Protein 2ZND (pdb70)

GO terms:
  GO:0001938 positive regulation of endothelial cell proliferation (P, IDA)
  GO:0005509 calcium ion binding (F, IDA)
  GO:0034605 cellular response to heat (P, IDA)
  GO:0070971 endoplasmic reticulum exit site (C, IDA)
  GO:0005634 nucleus (C, IDA)
  GO:0036324 vascular endothelial growth factor receptor-2 signaling pathway (P, IDA)
  GO:0005737 cytoplasm (C, IDA)
  GO:0031410 cytoplasmic vesicle (C, IDA)
  GO:0045766 positive regulation of angiogenesis (P, IDA)
  GO:0010595 positive regulation of endothelial cell migration (P, IDA)
  GO:0042803 protein homodimerization activity (F, IDA)
  GO:0030127 COPII vesicle coat (C, IDA)
  GO:0030948 negative regulation of vascular endothelial growth factor receptor signaling pathway (P, IDA)
  GO:0032007 negative regulation of TOR signaling (P, IDA)
  GO:0051898 negative regulation of phosphatidylinositol 3-kinase/protein kinase B signal transduction (P, IDA)
  GO:0006886 intracellular protein transport (P, IDA)
  GO:0005737 cytoplasm (C, EXP)
  GO:0005768 endosome (C, EXP)
  GO:0005789 endoplasmic reticulum membrane (C, EXP)
  GO:0014029 neural crest formation (P, IMP)

Organism: Homo sapiens (NCBI:txid9606)

B-factor: mean 20.4, std 9.47, range [9.61, 86.83]

Secondary structure (DSSP, 8-state):
-HHHHHHHHHH-TT-SS-EEHHHHHHH---SSSS---HHHHHHHHHHH-SSSSSEE-HHHHHHHHHHHHHHHHHHHHH-TT-SSEE-HHHHHHHHHHTT----HHHHHHHHHHH-TT-SSSEEHHHHHHHHHHHHHHHHHHHHH-TTSSS-----HHHHHHHHHT--

CATH classification: 1.10.238.10

Solvent-accessible surface area: 10551 Å² total; per-residue (Å²): 169,96,130,35,118,62,25,4,95,153,14,6,118,98,206,73,32,48,0,33,37,77,12,4,46,101,55,29,85,3,47,27,251,58,102,2,8,76,82,0,2,104,18,0,0,60,78,46,17,196,100,150,58,67,0,0,40,44,80,18,6,39,22,0,88,126,41,11,34,63,29,70,68,34,16,154,82,44,12,150,111,134,66,13,18,0,46,64,79,21,0,52,75,1,0,66,62,91,53,44,233,59,62,72,120,53,3,56,72,9,8,178,159,33,19,117,54,68,179,54,64,1,0,13,0,0,2,0,20,1,5,24,39,12,93,108,74,42,68,10,71,146,146,58,13,120,97,144,84,53,197,50,178,47,58,165,133,93,104,60,68,29,63,153,39,56,159

Foldseek 3Di:
DVVLVVVQCCLCVVNPQWHALVSVQVVDDLLPPDTQDSVLSQVLQVVQVPDPPRTDGSVSVVVSVVVLVVLVVLCVVQVVVSPQWHALVSLVVSVVVVVDDDDSVVSQVLCVVQAPPPDRTHISRSSSVSVVLVVLLVVLVVVQCVPPPSDGDDDPVRVVVSVVSSD

InterPro domains:
  IPR002048 EF-hand domain [PF13499] (30-88)
  IPR002048 EF-hand domain [PF13499] (93-154)
  IPR002048 EF-hand domain [PS50222] (23-58)
  IPR002048 EF-hand domain [PS50222] (90-125)
  IPR002048 EF-hand domain [PS50222] (156-191)
  IPR002048 EF-hand domain [SM00054] (27-55)
  IPR002048 EF-hand domain [SM00054] (64-92)
  IPR002048 EF-hand domain [SM00054] (94-122)
  IPR002048 EF-hand domain [SM00054] (130-158)
  IPR002048 EF-hand domain [SM00054] (160-190)
  IPR011992 EF-hand domain pair [SSF47473] (25-187)
  IPR018247 EF-Hand 1, calcium-binding site [PS00018] (36-48)
  IPR018247 EF-Hand 1, calcium-binding site [PS00018] (103-115)
  IPR051426 Peflin/Sorcin Calcium-Binding [PTHR46212] (7-190)

Nearest PDB struct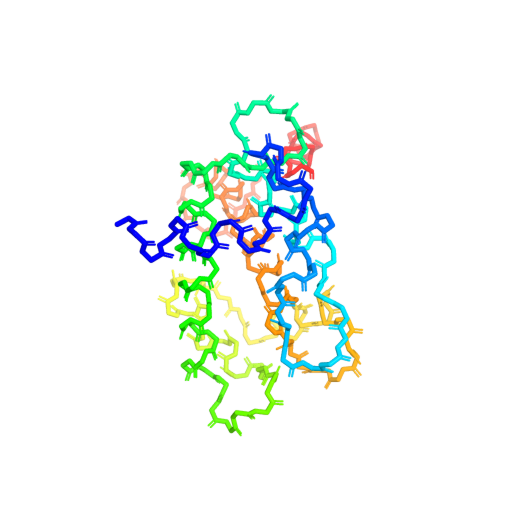ures (foldseek):
  5jjg-assembly1_A-2  TM=9.943E-01  e=4.609E-27  Mus musculus
  3aak-assembly1_A-2  TM=9.696E-01  e=4.109E-27  Homo sapiens
  2zn9-assembly1_B  TM=9.652E-01  e=3.239E-26  Homo sapiens
  5gqq-assembly1_C  TM=9.597E-01  e=1.144E-25  Homo sapiens
  1hqv-assembly1_A  TM=9.689E-01  e=6.768E-25  Mus musculus

Sequence (167 aa):
QSFLWNVFQRVDKDRSGVISDTELQQALSNGTWTPFNPVTVRSIISMFDRENKAGVNFSEFTGVWKYITDWQNVFRTYDRDNSGMIDKNELKQALSGFGYRLSDQFHDILIRKFDRQGRGQIAFDDFIQGCIVLQRLTDIFRRYDTDQDGWIQVSYEQYLSMVFSIV

Radius of gyration: 17.65 Å; Cα contacts (8 Å, |Δi|>4): 169; chains: 1; bounding box: 39×40×51 Å

Structure (mmCIF, N/CA/C/O backbone):
data_2ZND
#
_entry.id   2ZND
#
_cell.length_a   71.148
_cell.length_b   48.833
_cell.length_c   54.183
_cell.angle_alpha   90.00
_cell.angle_beta   90.00
_cell.angle_gamma   90.00
#
_symmetry.space_group_name_H-M   'P 21 21 2'
#
loop_
_entity.id
_entity.type
_entity.pdbx_description
1 polymer 'Programmed cell death protein 6'
2 non-polymer (4R)-2-METHYLPENTANE-2,4-DIOL
3 non-polymer 'PHOSPHATE ION'
4 non-polymer 'SODIUM ION'
5 water water
#
loop_
_atom_site.group_PDB
_atom_site.id
_atom_site.type_symbol
_atom_site.label_atom_id
_atom_site.label_alt_id
_atom_site.label_comp_id
_atom_site.label_asym_id
_atom_site.label_entity_id
_atom_site.label_seq_id
_atom_site.pdbx_PDB_ins_code
_atom_site.Cartn_x
_atom_site.Cartn_y
_atom_site.Cartn_z
_atom_site.occupancy
_atom_site.B_iso_or_equiv
_atom_site.auth_seq_id
_atom_site.auth_comp_id
_atom_site.auth_asym_id
_atom_site.auth_atom_id
_atom_site.pdbx_PDB_model_num
ATOM 1 N N . GLN A 1 6 ? -34.811 20.627 -7.404 1.00 35.05 25 GLN A N 1
ATOM 2 C CA . GLN A 1 6 ? -33.679 21.389 -6.902 1.00 34.21 25 GLN A CA 1
ATOM 3 C C . GLN A 1 6 ? -33.337 20.945 -5.514 1.00 32.92 25 GLN A C 1
ATOM 4 O O . GLN A 1 6 ? -32.258 21.185 -5.059 1.00 32.88 25 GLN A O 1
ATOM 10 N N . SER A 1 7 ? -34.276 20.334 -4.824 1.00 30.96 26 SER A N 1
ATOM 11 C CA . SER A 1 7 ? -34.083 19.900 -3.470 1.00 29.69 26 SER A CA 1
ATOM 12 C C . SER A 1 7 ? -32.945 18.935 -3.226 1.00 28.20 26 SER A C 1
ATOM 13 O O . SER A 1 7 ? -32.218 19.042 -2.272 1.00 27.57 26 SER A O 1
ATOM 16 N N . PHE A 1 8 ? -32.877 17.955 -4.085 1.00 26.86 27 PHE A N 1
ATOM 17 C CA . PHE A 1 8 ? -31.762 17.022 -4.086 1.00 26.10 27 PHE A CA 1
ATOM 18 C C . PHE A 1 8 ? -30.444 17.774 -4.302 1.00 24.28 27 PHE A C 1
ATOM 19 O O . PHE A 1 8 ? -29.491 17.591 -3.540 1.00 24.49 27 PHE A O 1
ATOM 27 N N . LEU A 1 9 ? -30.399 18.631 -5.321 1.00 23.19 28 LEU A N 1
ATOM 28 C CA . LEU A 1 9 ? -29.166 19.356 -5.649 1.00 22.05 28 LEU A CA 1
ATOM 29 C C . LEU A 1 9 ? -28.759 20.325 -4.531 1.00 21.17 28 LEU A C 1
ATOM 30 O O . LEU A 1 9 ? -27.579 20.490 -4.226 1.00 20.13 28 LEU A O 1
ATOM 35 N N . TRP A 1 10 ? -29.753 20.951 -3.913 1.00 20.61 29 TRP A N 1
ATOM 36 C CA . TRP A 1 10 ? -29.497 21.827 -2.766 1.00 20.61 29 TRP A CA 1
ATOM 37 C C . TRP A 1 10 ? -28.870 21.046 -1.594 1.00 20.19 29 TRP A C 1
ATOM 38 O O . TRP A 1 10 ? -27.910 21.498 -0.976 1.00 19.67 29 TRP A O 1
ATOM 49 N N . ASN A 1 11 ? -29.406 19.872 -1.307 1.00 19.98 30 ASN A N 1
ATOM 50 C CA . ASN A 1 11 ? -28.875 19.016 -0.246 1.00 21.10 30 ASN A CA 1
ATOM 51 C C . ASN A 1 11 ? -27.411 18.604 -0.508 1.00 20.35 30 ASN A C 1
ATOM 52 O O . ASN A 1 11 ? -26.547 18.639 0.395 1.00 20.44 30 ASN A O 1
ATOM 57 N N . VAL A 1 12 ? -27.144 18.207 -1.747 1.00 19.20 31 VAL A N 1
ATOM 58 C CA . VAL A 1 12 ? -25.775 17.911 -2.174 1.00 18.91 31 VAL A CA 1
ATOM 59 C C . VAL A 1 12 ? -24.868 19.137 -2.002 1.00 18.14 31 VAL A C 1
ATOM 60 O O . VAL A 1 12 ? -23.786 19.046 -1.423 1.00 18.14 31 VAL A O 1
ATOM 64 N N . PHE A 1 13 ? -25.307 20.281 -2.525 1.00 17.41 32 PHE A N 1
ATOM 65 C CA . PHE A 1 13 ? -24.551 21.520 -2.395 1.00 16.79 32 PHE A CA 1
ATOM 66 C C . PHE A 1 13 ? -24.193 21.818 -0.920 1.00 16.89 32 PHE A C 1
ATOM 67 O O . PHE A 1 13 ? -23.051 22.101 -0.612 1.00 16.13 32 PHE A O 1
ATOM 75 N N . GLN A 1 14 ? -25.170 21.736 -0.021 1.00 17.49 33 GLN A N 1
ATOM 76 C CA . GLN A 1 14 ? -24.886 22.016 1.389 1.00 18.08 33 GLN A CA 1
ATOM 77 C C . GLN A 1 14 ? -23.777 21.115 1.933 1.00 18.66 33 GLN A C 1
ATOM 78 O O . GLN A 1 14 ? -22.959 21.557 2.730 1.00 18.87 33 GLN A O 1
ATOM 84 N N . ARG A 1 15 ? -23.757 19.860 1.494 1.00 18.59 34 ARG A N 1
ATOM 85 C CA . ARG A 1 15 ? -22.761 18.900 1.989 1.00 19.72 34 ARG A CA 1
ATOM 86 C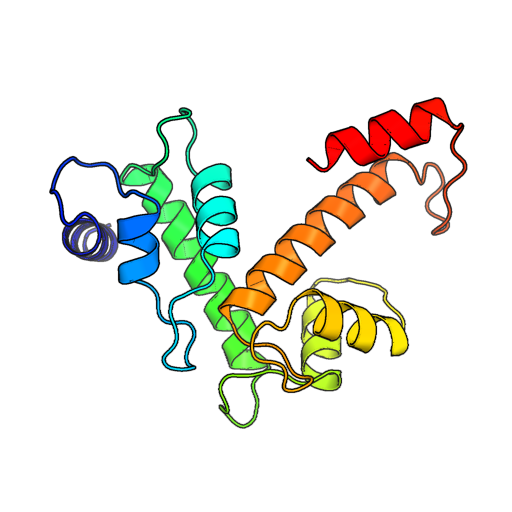 C . ARG A 1 15 ? -21.363 19.161 1.454 1.00 18.39 34 ARG A C 1
ATOM 87 O O . ARG A 1 15 ? -20.371 18.975 2.168 1.00 19.19 34 ARG A O 1
ATOM 95 N N . VAL A 1 16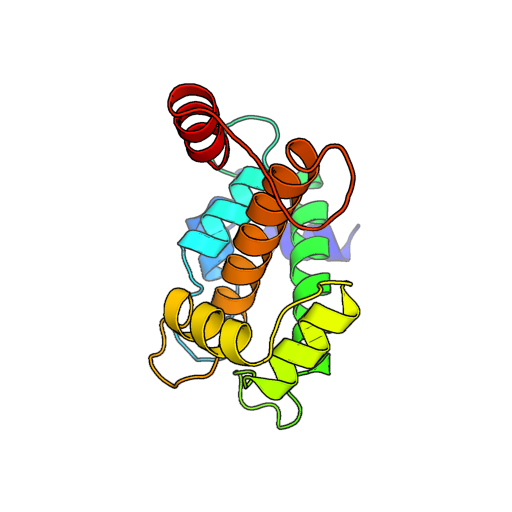 ? -21.287 19.621 0.203 1.00 16.69 35 VAL A N 1
ATOM 96 C CA . VAL A 1 16 ? -20.005 19.915 -0.427 1.00 16.11 35 VAL A CA 1
ATOM 97 C C . VAL A 1 16 ? -19.429 21.249 0.068 1.00 15.62 35 VAL A C 1
ATOM 98 O O . VAL A 1 16 ? -18.215 21.401 0.215 1.00 16.45 35 VAL A O 1
ATOM 102 N N . ASP A 1 17 ? -20.316 22.215 0.311 1.00 15.10 36 ASP A N 1
ATOM 103 C CA . ASP A 1 17 ? -19.919 23.557 0.745 1.00 14.41 36 ASP A CA 1
ATOM 104 C C . ASP A 1 17 ? -19.597 23.480 2.251 1.00 15.03 36 ASP A C 1
ATOM 105 O O . ASP A 1 17 ? -20.381 23.939 3.100 1.00 14.48 36 ASP A O 1
ATOM 110 N N . LYS A 1 18 ? -18.428 22.916 2.564 1.00 13.99 37 LYS A N 1
ATOM 111 C CA . LYS A 1 18 ? -18.105 22.582 3.966 1.00 15.42 37 LYS A CA 1
ATOM 112 C C . LYS A 1 18 ? -17.985 23.829 4.836 1.00 15.04 37 LYS A C 1
ATOM 113 O O . LYS A 1 18 ? -18.302 23.772 6.040 1.00 15.59 37 LYS A O 1
ATOM 119 N N . ASP A 1 19 ? -17.550 24.947 4.259 1.00 14.51 38 ASP A N 1
ATOM 120 C CA . ASP A 1 19 ? -17.395 26.175 5.099 1.00 15.23 38 ASP A CA 1
ATOM 121 C C . ASP A 1 19 ? -18.693 26.982 5.173 1.00 15.21 38 ASP A C 1
ATOM 122 O O . ASP A 1 19 ? -18.767 28.000 5.879 1.00 16.42 38 ASP A O 1
ATOM 127 N N . ARG A 1 20 ? -19.711 26.499 4.461 1.00 14.94 39 ARG A N 1
ATOM 128 C CA . ARG A 1 20 ? -21.078 27.064 4.504 1.00 15.86 39 ARG A CA 1
ATOM 129 C C . ARG A 1 20 ? -21.103 28.549 4.129 1.00 16.15 39 ARG A C 1
ATOM 130 O O . ARG A 1 20 ? -21.889 29.322 4.695 1.00 16.75 39 ARG A O 1
ATOM 138 N N . SER A 1 21 ? -20.236 28.930 3.183 1.00 15.55 40 SER A N 1
ATOM 139 C CA . SER A 1 21 ? -20.120 30.287 2.662 1.00 16.10 40 SER A CA 1
ATOM 140 C C . SER A 1 21 ? -20.971 30.570 1.429 1.00 16.15 40 SER A C 1
ATOM 141 O O . SER A 1 21 ? -21.048 31.727 0.985 1.00 16.65 40 SER A O 1
ATOM 144 N N . GLY A 1 22 ? -21.533 29.515 0.843 1.00 16.38 41 GLY A N 1
ATOM 145 C CA . GLY A 1 22 ? -22.331 29.617 -0.388 1.00 16.87 41 GLY A CA 1
ATOM 146 C C . GLY A 1 22 ? -21.488 29.547 -1.648 1.00 16.85 41 GLY A C 1
ATOM 147 O O . GLY A 1 22 ? -22.004 29.731 -2.756 1.00 17.87 41 GLY A O 1
ATOM 148 N N . VAL A 1 23 ? -20.185 29.308 -1.487 1.00 16.40 42 VAL A N 1
ATOM 149 C CA . VAL A 1 23 ? -19.260 29.165 -2.626 1.00 15.72 42 VAL A CA 1
ATOM 150 C C . VAL A 1 23 ? -18.412 27.923 -2.398 1.00 15.89 42 VAL A C 1
ATOM 151 O O . VAL A 1 23 ? -17.728 27.780 -1.355 1.00 15.22 42 VAL A O 1
ATOM 155 N N . ILE A 1 24 ? -18.486 26.993 -3.349 1.00 13.72 43 ILE A N 1
ATOM 156 C CA . ILE A 1 24 ? -17.693 25.766 -3.253 1.00 13.97 43 ILE A CA 1
ATOM 157 C C . ILE A 1 24 ? -16.316 26.013 -3.889 1.00 13.77 43 ILE A C 1
ATOM 158 O O . ILE A 1 24 ? -16.231 26.424 -5.060 1.00 14.59 43 ILE A O 1
ATOM 163 N N . SER A 1 25 ? -15.251 25.770 -3.126 1.00 13.24 44 SER A N 1
ATOM 164 C CA . SER A 1 25 ? -13.856 25.997 -3.567 1.00 13.79 44 SER A CA 1
ATOM 165 C C . SER A 1 25 ? -13.303 24.768 -4.301 1.00 13.72 44 SER A C 1
ATOM 166 O O . SER A 1 25 ? -13.941 23.714 -4.286 1.00 13.44 44 SER A O 1
ATOM 169 N N . ASP A 1 26 ? -12.120 24.918 -4.900 1.00 14.43 45 ASP A N 1
ATOM 170 C CA . ASP A 1 26 ? -11.419 23.786 -5.530 1.00 14.98 45 ASP A CA 1
ATOM 171 C C . ASP A 1 26 ? -11.226 22.682 -4.486 1.00 15.10 45 ASP A C 1
ATOM 172 O O . ASP A 1 26 ? -11.522 21.529 -4.742 1.00 14.32 45 ASP A O 1
ATOM 177 N N . THR A 1 27 ? -10.689 23.043 -3.319 1.00 15.35 46 THR A N 1
ATOM 178 C CA . THR A 1 27 ? -10.454 22.005 -2.299 1.00 15.83 46 THR A CA 1
ATOM 179 C C . THR A 1 27 ? -11.729 21.270 -1.857 1.00 14.64 46 THR A C 1
ATOM 180 O O . THR A 1 27 ? -11.713 20.031 -1.669 1.00 14.26 46 THR A O 1
ATOM 184 N N . GLU A 1 28 ? -12.833 22.008 -1.682 1.00 12.90 47 GLU A N 1
ATOM 185 C CA . GLU A 1 28 ? -14.091 21.390 -1.308 1.00 12.84 47 GLU A CA 1
ATOM 186 C C . GLU A 1 28 ? -14.619 20.421 -2.357 1.00 12.57 47 GLU A C 1
ATOM 187 O O . GLU A 1 28 ? -15.104 19.340 -2.031 1.00 13.39 47 GLU A O 1
ATOM 193 N N . LEU A 1 29 ? -14.542 20.833 -3.618 1.00 12.32 48 LEU A N 1
ATOM 194 C CA . LEU A 1 29 ? -15.005 19.980 -4.699 1.00 12.17 48 LEU A CA 1
ATOM 195 C C . LEU A 1 29 ? -14.144 18.736 -4.798 1.00 11.92 48 LEU A C 1
ATOM 196 O O . LEU A 1 29 ? -14.680 17.612 -4.948 1.00 12.63 48 LEU A O 1
ATOM 201 N N . GLN A 1 30 ? -12.824 18.904 -4.680 1.00 12.51 49 GLN A N 1
ATOM 202 C CA . GLN A 1 30 ? -11.915 17.760 -4.795 1.00 12.76 49 GLN A CA 1
ATOM 203 C C . GLN A 1 30 ? -12.250 16.749 -3.703 1.00 14.09 49 GLN A C 1
ATOM 204 O O . GLN A 1 30 ? -12.323 15.557 -3.942 1.00 13.92 49 GLN A O 1
ATOM 210 N N . GLN A 1 31 ? -12.452 17.258 -2.488 1.00 14.17 50 GLN A N 1
ATOM 211 C CA . GLN A 1 31 ? -12.740 16.384 -1.350 1.00 15.96 50 GLN A CA 1
ATOM 212 C C . GLN A 1 31 ? -14.036 15.597 -1.488 1.00 15.53 50 GLN A C 1
ATOM 213 O O . GLN A 1 31 ? -14.162 14.483 -0.932 1.00 16.65 50 GLN A O 1
ATOM 219 N N . ALA A 1 32 ? -14.999 16.149 -2.232 1.00 14.69 51 ALA A N 1
ATOM 220 C CA . ALA A 1 32 ? -16.307 15.547 -2.432 1.00 14.90 51 ALA A CA 1
ATOM 221 C C . ALA A 1 32 ? -16.369 14.571 -3.615 1.00 15.02 51 ALA A C 1
ATOM 222 O O . ALA A 1 32 ? -17.405 13.902 -3.823 1.00 16.77 51 ALA A O 1
ATOM 224 N N . LEU A 1 33 ? -15.291 14.520 -4.403 1.00 14.90 52 LEU A N 1
ATOM 225 C CA . LEU A 1 33 ? -15.260 13.706 -5.621 1.00 14.22 52 LEU A CA 1
ATOM 226 C C . LEU A 1 33 ? -14.415 12.444 -5.449 1.00 14.66 52 LEU A C 1
ATOM 227 O O . LEU A 1 33 ? -13.329 12.483 -4.857 1.00 16.00 52 LEU A O 1
ATOM 232 N N . SER A 1 34 ? -14.904 11.336 -5.991 1.00 13.86 53 SER A N 1
ATOM 233 C CA . SER A 1 34 ? -14.128 10.113 -6.042 1.00 13.76 53 SER A CA 1
ATOM 234 C C . SER A 1 34 ? -13.677 9.861 -7.486 1.00 13.62 53 SER A C 1
ATOM 235 O O . SER A 1 34 ? -14.449 10.090 -8.422 1.00 13.34 53 SER A O 1
ATOM 238 N N . ASN A 1 35 ? -12.405 9.481 -7.655 1.00 12.31 54 ASN A N 1
ATOM 239 C CA . ASN A 1 35 ? -11.912 9.017 -8.968 1.00 12.12 54 ASN A CA 1
ATOM 240 C C . ASN A 1 35 ? -11.931 7.505 -9.109 1.00 12.86 54 ASN A C 1
ATOM 241 O O . ASN A 1 35 ? -11.448 6.959 -10.118 1.00 12.54 54 ASN A O 1
ATOM 246 N N . GLY A 1 36 ? -12.522 6.811 -8.120 1.00 12.50 55 GLY A N 1
ATOM 247 C CA . GLY A 1 36 ? -12.639 5.362 -8.188 1.00 13.16 55 GLY A CA 1
ATOM 248 C C . GLY A 1 36 ? -11.351 4.549 -8.068 1.00 12.90 55 GLY A C 1
ATOM 249 O O . GLY A 1 36 ? -11.343 3.376 -8.432 1.00 13.05 55 GLY A O 1
ATOM 250 N N . THR A 1 37 ? -10.270 5.164 -7.573 1.00 12.32 56 THR A N 1
ATOM 251 C CA . THR A 1 37 ? -8.955 4.495 -7.461 1.00 13.83 56 THR A CA 1
ATOM 252 C C . THR A 1 37 ? -8.309 4.691 -6.073 1.00 14.51 56 THR A C 1
ATOM 253 O O . THR A 1 37 ? -7.135 4.331 -5.864 1.00 14.88 56 THR A O 1
ATOM 257 N N . TRP A 1 38 ? -9.074 5.270 -5.149 1.00 14.66 57 TRP A N 1
ATOM 258 C CA . TRP A 1 38 ? -8.617 5.562 -3.775 1.00 15.73 57 TRP A CA 1
ATOM 259 C C . TRP A 1 38 ? -7.396 6.488 -3.703 1.00 16.37 57 TRP A C 1
ATOM 260 O O . TRP A 1 38 ? -6.551 6.332 -2.817 1.00 17.92 57 TRP A O 1
ATOM 271 N N . THR A 1 39 ? -7.295 7.424 -4.654 1.00 14.50 58 THR A N 1
ATOM 272 C CA . THR A 1 39 ? -6.304 8.492 -4.611 1.00 14.66 58 THR A CA 1
ATOM 273 C C . THR A 1 39 ? -7.052 9.816 -4.855 1.00 14.41 58 THR A C 1
ATOM 274 O O . THR A 1 39 ? -8.175 9.819 -5.406 1.00 13.46 58 THR A O 1
ATOM 278 N N . PRO A 1 40 ? -6.476 10.938 -4.394 1.00 13.91 59 PRO A N 1
ATOM 279 C CA . PRO A 1 40 ? -7.188 12.213 -4.505 1.00 14.16 59 PRO A CA 1
ATOM 280 C C . PRO A 1 40 ? -7.516 12.569 -5.963 1.00 12.82 59 PRO A C 1
ATOM 281 O O . PRO A 1 40 ? -6.696 12.369 -6.859 1.00 13.40 59 PRO A O 1
ATOM 285 N N . PHE A 1 41 ? -8.727 13.061 -6.167 1.00 12.81 60 PHE A N 1
ATOM 286 C CA . PHE A 1 41 ? -9.199 13.441 -7.504 1.00 12.38 60 PHE A CA 1
ATOM 287 C C . PHE A 1 41 ? -8.266 14.485 -8.097 1.00 12.70 60 PHE A C 1
ATOM 288 O O . PHE A 1 41 ? -7.882 15.442 -7.436 1.00 13.41 60 PHE A O 1
ATOM 296 N N . ASN A 1 42 ? -7.905 14.270 -9.359 1.00 12.57 61 ASN A N 1
ATOM 297 C CA . ASN A 1 42 ? -6.897 15.076 -10.040 1.00 12.99 61 ASN A CA 1
ATOM 298 C C . ASN A 1 42 ? -7.152 16.585 -9.863 1.00 12.08 61 ASN A C 1
ATOM 299 O O . ASN A 1 42 ? -8.192 17.084 -10.278 1.00 11.72 61 ASN A O 1
ATOM 304 N N . PRO A 1 43 ? -6.244 17.313 -9.175 1.00 13.19 62 PRO A N 1
ATOM 305 C CA . PRO A 1 43 ? -6.586 18.728 -8.898 1.00 13.57 62 PRO A CA 1
ATOM 306 C C . PRO A 1 43 ? -6.616 19.602 -10.142 1.00 12.77 62 PRO A C 1
ATOM 307 O O . PRO A 1 43 ? -7.268 20.646 -10.148 1.00 13.20 62 PRO A O 1
ATOM 311 N N . VAL A 1 44 ? -5.898 19.183 -11.176 1.00 13.12 63 VAL A N 1
ATOM 312 C CA . VAL A 1 44 ? -5.966 19.878 -12.470 1.00 13.12 63 VAL A CA 1
ATOM 313 C C . VAL A 1 44 ? -7.399 19.777 -13.062 1.00 12.94 63 VAL A C 1
ATOM 314 O O . VAL A 1 44 ? -7.963 20.792 -13.536 1.00 13.22 63 VAL A O 1
ATOM 318 N N . THR A 1 45 ? -7.981 18.571 -13.031 1.00 12.07 64 THR A N 1
ATOM 319 C CA . THR A 1 45 ? -9.390 18.378 -13.443 1.00 11.32 64 THR A CA 1
ATOM 320 C C . THR A 1 45 ? -10.341 19.254 -12.636 1.00 11.86 64 THR A C 1
ATOM 321 O O . THR A 1 45 ? -11.225 19.906 -13.191 1.00 12.54 64 THR A O 1
ATOM 325 N N . VAL A 1 46 ? -10.148 19.281 -11.318 1.00 12.21 65 VAL A N 1
ATOM 326 C CA . VAL A 1 46 ? -10.969 20.140 -10.455 1.00 12.85 65 VAL A CA 1
ATOM 327 C C . VAL A 1 46 ? -10.872 21.623 -10.897 1.00 13.33 65 VAL A C 1
ATOM 328 O O . VAL A 1 46 ? -11.900 22.309 -11.051 1.00 13.75 65 VAL A O 1
ATOM 332 N N . ARG A 1 47 ? -9.635 22.079 -11.112 1.00 14.02 66 ARG A N 1
ATOM 333 C CA . ARG A 1 47 ? -9.367 23.463 -11.526 1.00 15.19 66 ARG A CA 1
ATOM 334 C C . ARG A 1 47 ? -10.070 23.760 -12.842 1.00 15.36 66 ARG A C 1
ATOM 335 O O . ARG A 1 47 ? -10.708 24.798 -12.981 1.00 16.22 66 ARG A O 1
ATOM 343 N N . SER A 1 48 ? -9.989 22.828 -13.789 1.00 14.73 67 SER A N 1
ATOM 344 C CA . SER A 1 48 ? -10.662 22.985 -15.065 1.00 14.29 67 SER A CA 1
ATOM 345 C C . SER A 1 48 ? -12.175 23.154 -14.916 1.00 14.73 67 SER A C 1
ATOM 346 O O . SER A 1 48 ? -12.775 24.058 -15.505 1.00 15.80 67 SER A O 1
ATOM 349 N N . ILE A 1 49 ? -12.777 22.311 -14.096 1.00 13.31 68 ILE A N 1
ATOM 350 C CA . ILE A 1 49 ? -14.225 22.305 -13.934 1.00 14.34 68 ILE A CA 1
ATOM 351 C C . ILE A 1 49 ? -14.708 23.584 -13.219 1.00 15.25 68 ILE A C 1
ATOM 352 O O . ILE A 1 49 ? -15.686 24.219 -13.641 1.00 15.79 68 ILE A O 1
ATOM 357 N N . ILE A 1 50 ? -14.037 23.963 -12.136 1.00 16.16 69 ILE A N 1
ATOM 358 C CA . ILE A 1 50 ? -14.412 25.193 -11.432 1.00 17.57 69 ILE A CA 1
ATOM 359 C C . ILE A 1 50 ? -14.240 26.394 -12.370 1.00 18.35 69 ILE A C 1
ATOM 360 O O . ILE A 1 50 ? -15.134 27.243 -12.464 1.00 19.09 69 ILE A O 1
ATOM 365 N N . SER A 1 51 ? -13.117 26.426 -13.081 1.00 18.72 70 SER A N 1
ATOM 366 C CA . SER A 1 51 ? -12.839 27.534 -13.995 1.00 20.37 70 SER A CA 1
ATOM 367 C C . SER A 1 51 ? -13.888 27.668 -15.104 1.00 20.48 70 SER A C 1
ATOM 368 O O . SER A 1 51 ? -14.201 28.785 -15.540 1.00 20.40 70 SER A O 1
ATOM 371 N N . MET A 1 52 ? -14.434 26.543 -15.565 1.00 20.41 71 MET A N 1
ATOM 372 C CA . MET A 1 52 ? -15.449 26.567 -16.617 1.00 20.86 71 MET A CA 1
ATOM 373 C C . MET A 1 52 ? -16.813 27.041 -16.126 1.00 20.58 71 MET A C 1
ATOM 374 O O . MET A 1 52 ? -17.566 27.658 -16.881 1.00 20.62 71 MET A O 1
ATOM 379 N N . PHE A 1 53 ? -17.149 26.724 -14.879 1.00 19.34 72 PHE A N 1
ATOM 380 C CA . PHE A 1 53 ? -18.505 27.007 -14.378 1.00 18.18 72 PHE A CA 1
ATOM 381 C C . PHE A 1 53 ? -18.609 28.270 -13.506 1.00 18.75 72 PHE A C 1
ATOM 382 O O . PHE A 1 53 ? -19.715 28.820 -13.359 1.00 18.74 72 PHE A O 1
ATOM 390 N N . ASP A 1 54 ? -17.476 28.725 -12.971 1.00 18.98 73 ASP A N 1
ATOM 391 C CA . ASP A 1 54 ? -17.410 29.970 -12.195 1.00 20.30 73 ASP A CA 1
ATOM 392 C C . ASP A 1 54 ? -17.498 31.154 -13.174 1.00 21.95 73 ASP A C 1
ATOM 393 O O . ASP A 1 54 ? -16.602 31.336 -13.991 1.00 22.03 73 ASP A O 1
ATOM 398 N N . ARG A 1 55 ? -18.572 31.934 -13.074 1.00 23.27 74 ARG A N 1
ATOM 399 C CA . ARG A 1 55 ? -18.806 33.065 -13.995 1.00 26.35 74 ARG A CA 1
ATOM 400 C C . ARG A 1 55 ? -18.266 34.391 -13.462 1.00 27.14 74 ARG A C 1
ATOM 401 O O . ARG A 1 55 ? -18.380 35.431 -14.133 1.00 27.96 74 ARG A O 1
ATOM 409 N N . GLU A 1 56 ? -17.657 34.363 -12.277 1.00 28.09 75 GLU A N 1
ATOM 410 C CA . GLU A 1 56 ? -17.267 35.606 -11.608 1.00 29.30 75 GLU A CA 1
ATOM 411 C C . GLU A 1 56 ? -15.858 35.684 -11.036 1.00 29.23 75 GLU A C 1
ATOM 412 O O . GLU A 1 56 ? -15.579 36.555 -10.208 1.00 29.55 75 GLU A O 1
ATOM 418 N N . ASN A 1 57 ? -14.977 34.796 -11.488 1.00 29.15 76 ASN A N 1
ATOM 419 C CA . ASN A 1 57 ? -13.566 34.831 -11.103 1.00 29.69 76 ASN A CA 1
ATOM 420 C C . ASN A 1 57 ? -13.410 34.921 -9.582 1.00 28.87 76 ASN A C 1
ATOM 421 O O . ASN A 1 57 ? -12.748 35.827 -9.058 1.00 29.99 76 ASN A O 1
ATOM 426 N N . LYS A 1 58 ? -14.042 33.972 -8.886 1.00 27.14 77 LYS A N 1
ATOM 427 C CA . LYS A 1 58 ? -14.046 33.929 -7.418 1.00 25.38 77 LYS A CA 1
ATOM 428 C C . LYS A 1 58 ? -13.400 32.670 -6.845 1.00 24.41 77 LYS A C 1
ATOM 429 O O . LYS A 1 58 ? -13.471 32.424 -5.628 1.00 24.44 77 LYS A O 1
ATOM 435 N N . ALA A 1 59 ? -12.777 31.882 -7.719 1.00 23.19 78 ALA A N 1
ATOM 436 C CA . ALA A 1 59 ? -12.133 30.612 -7.361 1.00 21.29 78 ALA A CA 1
ATOM 437 C C . ALA A 1 59 ? -13.128 29.637 -6.740 1.00 19.99 78 ALA A C 1
ATOM 438 O O . ALA A 1 59 ? -12.796 28.888 -5.813 1.00 19.78 78 ALA A O 1
ATOM 440 N N . GLY A 1 60 ? -14.345 29.623 -7.272 1.00 18.30 79 GLY A N 1
ATOM 441 C CA . GLY A 1 60 ? -15.348 28.706 -6.776 1.00 17.35 79 GLY A CA 1
ATOM 442 C C . GLY A 1 60 ? -16.675 28.832 -7.482 1.00 17.06 79 GLY A C 1
ATOM 443 O O . GLY A 1 60 ? -16.845 29.681 -8.355 1.00 17.18 79 GLY A O 1
ATOM 444 N N . VAL A 1 61 ? -17.613 27.982 -7.096 1.00 16.30 80 VAL A N 1
ATOM 445 C CA . VAL A 1 61 ? -18.945 27.965 -7.694 1.00 16.61 80 VAL A CA 1
ATOM 446 C C . VAL A 1 61 ? -20.048 28.177 -6.652 1.00 16.54 80 VAL A C 1
ATOM 447 O O . VAL A 1 61 ? -20.057 27.535 -5.586 1.00 16.13 80 VAL A O 1
ATOM 451 N N . ASN A 1 62 ? -20.986 29.069 -6.964 1.00 16.57 81 ASN A N 1
ATOM 452 C CA . ASN A 1 62 ? -22.219 29.188 -6.177 1.00 17.24 81 ASN A CA 1
ATOM 453 C C . ASN A 1 62 ? -23.224 28.092 -6.539 1.00 17.06 81 ASN A C 1
ATOM 454 O O . ASN A 1 62 ? -22.939 27.207 -7.384 1.00 16.23 81 ASN A O 1
ATOM 459 N N . PHE A 1 63 ? -24.395 28.121 -5.909 1.00 16.44 82 PHE A N 1
ATOM 460 C CA . PHE A 1 63 ? -25.333 27.027 -6.107 1.00 18.05 82 PHE A CA 1
ATOM 461 C C . PHE A 1 63 ? -25.788 26.866 -7.560 1.00 18.19 82 PHE A C 1
ATOM 462 O O . PHE A 1 63 ? -25.819 25.737 -8.071 1.00 18.18 82 PHE A O 1
ATOM 470 N N . SER A 1 64 ? -26.157 27.968 -8.218 1.00 19.00 83 SER A N 1
ATOM 471 C CA . SER A 1 64 ? -26.625 27.839 -9.613 1.00 20.28 83 SER A CA 1
ATOM 472 C C . SER A 1 64 ? -25.531 27.290 -10.528 1.00 19.58 83 SER A C 1
ATOM 473 O O . SER A 1 64 ? -25.792 26.408 -11.346 1.00 20.19 83 SER A O 1
ATOM 476 N N . GLU A 1 65 ? -24.312 27.798 -10.384 1.00 18.96 84 GLU A N 1
ATOM 477 C CA . GLU A 1 65 ? -23.169 27.256 -11.120 1.00 18.35 84 GLU A CA 1
ATOM 478 C C . GLU A 1 65 ? -22.909 25.805 -10.771 1.00 17.99 84 GLU A C 1
ATOM 479 O O . GLU A 1 65 ? -22.581 24.977 -11.648 1.00 16.85 84 GLU A O 1
ATOM 485 N N . PHE A 1 66 ? -23.056 25.476 -9.491 1.00 17.19 85 PHE A N 1
ATOM 486 C CA . PHE A 1 66 ? -22.877 24.100 -9.055 1.00 17.65 85 PHE A CA 1
ATOM 487 C C . PHE A 1 66 ? -23.845 23.111 -9.700 1.00 17.66 85 PHE A C 1
ATOM 488 O O . PHE A 1 66 ? -23.482 21.964 -9.950 1.00 18.00 85 PHE A O 1
ATOM 496 N N . THR A 1 67 ? -25.072 23.542 -9.982 1.00 18.16 86 THR A N 1
ATOM 497 C CA . THR A 1 67 ? -26.007 22.653 -10.679 1.00 18.77 86 THR A CA 1
ATOM 498 C C . THR A 1 67 ? -25.414 22.251 -12.049 1.00 18.32 86 THR A C 1
ATOM 499 O O . THR A 1 67 ? -25.568 21.101 -12.470 1.00 19.11 86 THR A O 1
ATOM 503 N N . GLY A 1 68 ? -24.727 23.189 -12.699 1.00 18.07 87 GLY A N 1
ATOM 504 C CA . GLY A 1 68 ? -24.004 22.925 -13.956 1.00 17.38 87 GLY A CA 1
ATOM 505 C C . GLY A 1 68 ? -22.867 21.933 -13.732 1.00 16.74 87 GLY A C 1
ATOM 506 O O . GLY A 1 68 ? -22.708 20.969 -14.492 1.00 15.85 87 GLY A O 1
ATOM 507 N N . VAL A 1 69 ? -22.075 22.183 -12.687 1.00 15.36 88 VAL A N 1
ATOM 508 C CA . VAL A 1 69 ? -20.974 21.284 -12.304 1.00 15.62 88 VAL A CA 1
ATOM 509 C C . VAL A 1 69 ? -21.471 19.862 -12.064 1.00 15.80 88 VAL A C 1
ATOM 510 O O . VAL A 1 69 ? -20.881 18.891 -12.560 1.00 15.40 88 VAL A O 1
ATOM 514 N N . TRP A 1 70 ? -22.551 19.739 -11.293 1.00 16.10 89 TRP A N 1
ATOM 515 C CA . TRP A 1 70 ? -23.121 18.451 -10.965 1.00 16.95 89 TRP A CA 1
ATOM 516 C C . TRP A 1 70 ? -23.526 17.693 -12.235 1.00 17.18 89 TRP A C 1
ATOM 517 O O . TRP A 1 70 ? -23.185 16.527 -12.399 1.00 16.43 89 TRP A O 1
ATOM 528 N N . LYS A 1 71 ? -24.229 18.373 -13.137 1.00 16.99 90 LYS A N 1
ATOM 529 C CA . LYS A 1 71 ? -24.674 17.753 -14.386 1.00 17.56 90 LYS A CA 1
ATOM 530 C C . LYS A 1 71 ? -23.459 17.351 -15.232 1.00 17.13 90 LYS A C 1
ATOM 531 O O . LYS A 1 71 ? -23.443 16.264 -15.816 1.00 17.04 90 LYS A O 1
ATOM 537 N N . TYR A 1 72 ? -22.467 18.236 -15.304 1.00 16.72 91 TYR A N 1
ATOM 538 C CA . TYR A 1 72 ? -21.225 17.983 -16.063 1.00 17.01 91 TYR A CA 1
ATOM 539 C C . TYR A 1 72 ? -20.536 16.717 -15.564 1.00 16.51 91 TYR A C 1
ATOM 540 O O . TYR A 1 72 ? -20.222 15.801 -16.332 1.00 15.98 91 TYR A O 1
ATOM 549 N N . ILE A 1 73 ? -20.305 16.665 -14.256 1.00 16.13 92 ILE A N 1
ATOM 550 C CA . ILE A 1 73 ? -19.641 15.505 -13.645 1.00 16.64 92 ILE A CA 1
ATOM 551 C C . ILE A 1 73 ? -20.468 14.219 -13.797 1.00 15.91 92 ILE A C 1
ATOM 552 O O . ILE A 1 73 ? -19.930 13.177 -14.151 1.00 15.29 92 ILE A O 1
ATOM 557 N N . THR A 1 74 ? -21.787 14.301 -13.594 1.00 15.10 93 THR A N 1
ATOM 558 C CA . THR A 1 74 ? -22.661 13.125 -13.732 1.00 15.64 93 THR A CA 1
ATOM 559 C C . THR A 1 74 ? -22.643 12.620 -15.181 1.00 14.48 93 THR A C 1
ATOM 560 O O . THR A 1 74 ? -22.598 11.411 -15.427 1.00 14.74 93 THR A O 1
ATOM 564 N N . ASP A 1 75 ? -22.695 13.546 -16.134 1.00 14.44 94 ASP A N 1
ATOM 565 C CA . ASP A 1 75 ? -22.653 13.180 -17.553 1.00 14.51 94 ASP A CA 1
ATOM 566 C C . ASP A 1 75 ? -21.358 12.447 -17.879 1.00 14.31 94 ASP A C 1
ATOM 567 O O . ASP A 1 75 ? -21.365 11.427 -18.602 1.00 14.10 94 ASP A O 1
ATOM 572 N N . TRP A 1 76 ? -20.241 12.955 -17.360 1.00 13.61 95 TRP A N 1
ATOM 573 C CA . TRP A 1 76 ? -18.945 12.268 -17.558 1.00 13.61 95 TRP A CA 1
ATOM 574 C C . TRP A 1 76 ? -18.937 10.897 -16.885 1.00 13.35 95 TRP A C 1
ATOM 575 O O . TRP A 1 76 ? -18.422 9.926 -17.455 1.00 11.85 95 TRP A O 1
ATOM 586 N N . GLN A 1 77 ? -19.495 10.820 -15.672 1.00 12.09 96 GLN A N 1
ATOM 587 C CA . GLN A 1 77 ? -19.607 9.536 -14.987 1.00 12.23 96 GLN A CA 1
ATOM 588 C C . GLN A 1 77 ? -20.332 8.524 -15.866 1.00 12.07 96 GLN A C 1
ATOM 589 O O . GLN A 1 77 ? -19.931 7.376 -15.950 1.00 11.40 96 GLN A O 1
ATOM 595 N N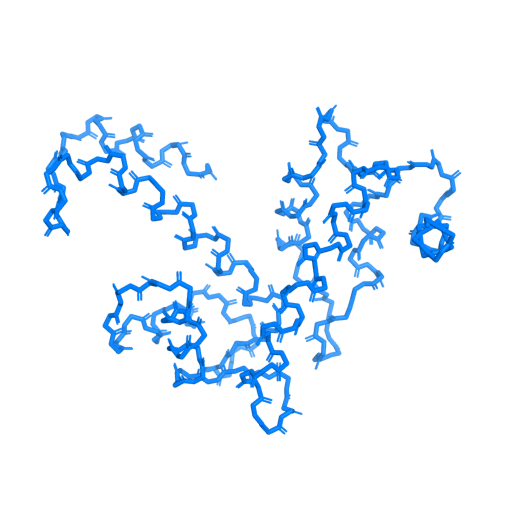 . ASN A 1 78 ? -21.401 8.967 -16.526 1.00 12.24 97 ASN A N 1
ATOM 596 C CA . ASN A 1 78 ? -22.238 8.041 -17.287 1.00 12.67 97 ASN A CA 1
ATOM 597 C C . ASN A 1 78 ? -21.479 7.531 -18.518 1.00 12.72 97 ASN A C 1
ATOM 598 O O . ASN A 1 78 ? -21.605 6.342 -18.886 1.00 12.88 97 ASN A O 1
ATOM 603 N N . VAL A 1 79 ? -20.672 8.406 -19.129 1.00 12.54 98 VAL A N 1
ATOM 604 C CA . VAL A 1 79 ? -19.807 7.981 -20.257 1.00 13.01 98 VAL A CA 1
ATOM 605 C C . VAL A 1 79 ? -18.814 6.919 -19.755 1.00 12.65 98 VAL A C 1
ATOM 606 O O . VAL A 1 79 ? -18.698 5.848 -20.344 1.00 10.75 98 VAL A O 1
ATOM 610 N N . PHE A 1 80 ? -18.106 7.233 -18.672 1.00 11.33 99 PHE A N 1
ATOM 611 C CA . PHE A 1 80 ? -17.054 6.360 -18.158 1.00 11.06 99 PHE A CA 1
ATOM 612 C C . PHE A 1 80 ? -17.641 5.014 -17.726 1.00 10.80 99 PHE A C 1
ATOM 613 O O . PHE A 1 80 ? -17.066 3.972 -18.004 1.00 11.13 99 PHE A O 1
ATOM 621 N N . ARG A 1 81 ? -18.809 5.043 -17.072 1.00 10.85 100 ARG A N 1
ATOM 622 C CA . ARG A 1 81 ? -19.470 3.815 -16.620 1.00 10.65 100 ARG A CA 1
ATOM 623 C C . ARG A 1 81 ? -19.817 2.922 -17.801 1.00 10.52 100 ARG A C 1
ATOM 624 O O . ARG A 1 81 ? -19.776 1.725 -17.685 1.00 11.31 100 ARG A O 1
ATOM 632 N N . THR A 1 82 ? -20.169 3.536 -18.925 1.00 10.31 101 THR A N 1
ATOM 633 C CA . THR A 1 82 ? -20.508 2.768 -20.131 1.00 10.90 101 THR A CA 1
ATOM 634 C C . THR A 1 82 ? -19.325 1.958 -20.625 1.00 11.26 101 THR A C 1
ATOM 635 O O . THR A 1 82 ? -19.478 0.786 -21.022 1.00 12.32 101 THR A O 1
ATOM 639 N N . TYR A 1 83 ? -18.151 2.575 -20.616 1.00 11.70 102 TYR A N 1
ATOM 640 C CA . TYR A 1 83 ? -16.999 2.013 -21.319 1.00 12.29 102 TYR A CA 1
ATOM 641 C C . TYR A 1 83 ? -15.989 1.271 -20.454 1.00 11.61 102 TYR A C 1
ATOM 642 O O . TYR A 1 83 ? -15.169 0.531 -20.965 1.00 11.82 102 TYR A O 1
ATOM 651 N N . ASP A 1 84 ? -16.077 1.436 -19.133 1.00 11.29 103 ASP A N 1
ATOM 652 C CA . ASP A 1 84 ? -15.272 0.670 -18.222 1.00 12.03 103 ASP A CA 1
ATOM 653 C C . ASP A 1 84 ? -15.960 -0.681 -18.029 1.00 12.41 103 ASP A C 1
ATOM 654 O O . ASP A 1 84 ? -16.657 -0.940 -17.047 1.00 13.08 103 ASP A O 1
ATOM 659 N N . ARG A 1 85 ? -15.791 -1.556 -19.024 1.00 13.05 104 ARG A N 1
ATOM 660 C CA . ARG A 1 85 ? -16.670 -2.719 -19.101 1.00 14.00 104 ARG A CA 1
ATOM 661 C C . ARG A 1 85 ? -16.470 -3.747 -17.994 1.00 14.67 104 ARG A C 1
ATOM 662 O O . ARG A 1 85 ? -17.425 -4.432 -17.626 1.00 15.64 104 ARG A O 1
ATOM 670 N N . ASP A 1 86 ? -15.257 -3.855 -17.448 1.00 14.21 105 ASP A N 1
ATOM 671 C CA . ASP A 1 86 ? -15.029 -4.776 -16.314 1.00 14.49 105 ASP A CA 1
ATOM 672 C C . ASP A 1 86 ? -15.121 -4.085 -14.952 1.00 14.23 105 ASP A C 1
ATOM 673 O O . ASP A 1 86 ? -14.815 -4.715 -13.916 1.00 14.07 105 ASP A O 1
ATOM 678 N N . ASN A 1 87 ? -15.554 -2.822 -14.963 1.00 13.72 106 ASN A N 1
ATOM 679 C CA . ASN A 1 87 ? -15.656 -2.002 -13.737 1.00 13.72 106 ASN A CA 1
ATOM 680 C C . ASN A 1 87 ? -14.364 -2.063 -12.911 1.00 13.60 106 ASN A C 1
ATOM 681 O O . ASN A 1 87 ? -14.369 -2.337 -11.704 1.00 14.20 106 ASN A O 1
ATOM 686 N N . SER A 1 88 ? -13.257 -1.809 -13.587 1.00 14.25 107 SER A N 1
ATOM 687 C CA . SER A 1 88 ? -11.948 -1.867 -12.941 1.00 14.99 107 SER A CA 1
ATOM 688 C C . SER A 1 88 ? -11.522 -0.501 -12.383 1.00 15.28 107 SER A C 1
ATOM 689 O O . SER A 1 88 ? -10.592 -0.426 -11.574 1.00 16.16 107 SER A O 1
ATOM 692 N N . GLY A 1 89 ? -12.174 0.571 -12.840 1.00 14.03 108 GLY A N 1
ATOM 693 C CA . GLY A 1 89 ? -11.796 1.932 -12.477 1.00 14.13 108 GLY A CA 1
ATOM 694 C C . GLY A 1 89 ? -10.877 2.593 -13.512 1.00 13.81 108 GLY A C 1
ATOM 695 O O . GLY A 1 89 ? -10.509 3.739 -13.362 1.00 14.16 108 GLY A O 1
ATOM 696 N N . MET A 1 90 ? -10.496 1.866 -14.559 1.00 13.67 109 MET A N 1
ATOM 697 C CA . MET A 1 90 ? -9.734 2.480 -15.650 1.00 13.46 109 MET A CA 1
ATOM 698 C C . MET A 1 90 ? -10.268 2.016 -16.983 1.00 12.87 109 MET A C 1
ATOM 699 O O . MET A 1 90 ? -10.779 0.894 -17.077 1.00 13.09 109 MET A O 1
ATOM 704 N N . ILE A 1 91 ? -10.169 2.852 -18.017 1.00 12.72 110 ILE A N 1
ATOM 705 C CA . ILE A 1 91 ? -10.507 2.384 -19.375 1.00 13.59 110 ILE A CA 1
ATOM 706 C C . ILE A 1 91 ? -9.252 2.194 -20.246 1.00 14.37 110 ILE A C 1
ATOM 707 O O . ILE A 1 91 ? -8.279 2.948 -20.135 1.00 13.98 110 ILE A O 1
ATOM 712 N N . ASP A 1 92 ? -9.293 1.159 -21.078 1.00 15.32 111 ASP A N 1
ATOM 713 C CA . ASP A 1 92 ? -8.142 0.822 -21.907 1.00 16.53 111 ASP A CA 1
ATOM 714 C C . ASP A 1 92 ? -8.207 1.542 -23.247 1.00 16.61 111 ASP A C 1
ATOM 715 O O . ASP A 1 92 ? -9.159 2.272 -23.515 1.00 15.90 111 ASP A O 1
ATOM 720 N N . LYS A 1 93 ? -7.209 1.318 -24.116 1.00 17.59 112 LYS A N 1
ATOM 721 C CA . LYS A 1 93 ? -7.168 2.046 -25.384 1.00 18.99 112 LYS A CA 1
ATOM 722 C C . LYS A 1 93 ? -8.383 1.801 -26.271 1.00 18.50 112 LYS A C 1
ATOM 723 O O . LYS A 1 93 ? -8.869 2.734 -26.894 1.00 18.75 112 LYS A O 1
ATOM 729 N N . ASN A 1 94 ? -8.874 0.559 -26.314 1.00 19.73 113 ASN A N 1
ATOM 730 C CA . ASN A 1 94 ? -10.058 0.216 -27.103 1.00 19.91 113 ASN A CA 1
ATOM 731 C C . ASN A 1 94 ? -11.333 0.860 -26.552 1.00 19.40 113 ASN A C 1
ATOM 732 O O . ASN A 1 94 ? -12.155 1.392 -27.305 1.00 19.08 113 ASN A O 1
ATOM 737 N N . GLU A 1 95 ? -11.489 0.808 -25.228 1.00 17.94 114 GLU A N 1
ATOM 738 C CA . GLU A 1 95 ? -12.630 1.458 -24.548 1.00 17.09 114 GLU A CA 1
ATOM 739 C C . GLU A 1 95 ? -12.623 2.978 -24.752 1.00 16.97 114 GLU A C 1
ATOM 740 O O . GLU A 1 95 ? -13.665 3.595 -25.058 1.00 16.96 114 GLU A O 1
ATOM 746 N N . LEU A 1 96 ? -11.434 3.570 -24.645 1.00 16.86 115 LEU A N 1
ATOM 747 C CA . LEU A 1 96 ? -11.255 4.996 -24.919 1.00 16.97 115 LEU A CA 1
ATOM 748 C C . LEU A 1 96 ? -11.591 5.370 -26.375 1.00 17.22 115 LEU A C 1
ATOM 749 O O . LEU A 1 96 ? -12.259 6.370 -26.629 1.00 16.84 115 LEU A O 1
ATOM 754 N N . LYS A 1 97 ? -11.120 4.536 -27.304 1.00 18.31 116 LYS A N 1
ATOM 755 C CA . LYS A 1 97 ? -11.416 4.671 -28.740 1.00 19.64 116 LYS A CA 1
ATOM 756 C C . LYS A 1 97 ? -12.929 4.770 -28.973 1.00 19.50 116 LYS A C 1
ATOM 757 O O . LYS A 1 97 ? -13.417 5.704 -29.628 1.00 19.84 116 LYS A O 1
ATOM 763 N N . GLN A 1 98 ? -13.655 3.823 -28.388 1.00 19.60 117 GLN A N 1
ATOM 764 C CA . GLN A 1 98 ? -15.096 3.733 -28.518 1.00 19.08 117 GLN A CA 1
ATOM 765 C C . GLN A 1 98 ? -15.772 4.950 -27.922 1.00 18.70 117 GLN A C 1
ATOM 766 O O . GLN A 1 98 ? -16.687 5.533 -28.530 1.00 18.58 117 GLN A O 1
ATOM 772 N N . ALA A 1 99 ? -15.289 5.35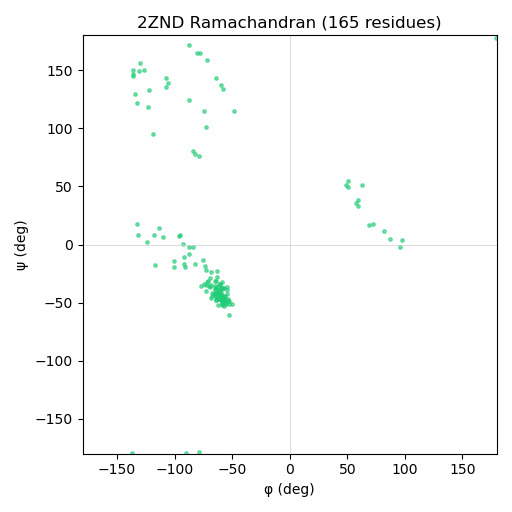0 -26.742 1.00 17.79 118 ALA A N 1
ATOM 773 C CA . ALA A 1 99 ? -15.814 6.529 -26.052 1.00 18.09 118 ALA A CA 1
ATOM 774 C C . ALA A 1 99 ? -15.674 7.776 -26.922 1.00 18.21 118 ALA A C 1
ATOM 775 O O . ALA A 1 99 ? -16.654 8.469 -27.162 1.00 19.81 118 ALA A O 1
ATOM 777 N N . LEU A 1 100 ? -14.466 8.022 -27.416 1.00 18.69 119 LEU A N 1
ATOM 778 C CA . LEU A 1 100 ? -14.176 9.237 -28.175 1.00 19.17 119 LEU A CA 1
ATOM 779 C C . LEU A 1 100 ? -14.876 9.208 -29.542 1.00 19.92 119 LEU A C 1
ATOM 780 O O . LEU A 1 100 ? -15.338 10.248 -30.027 1.00 20.10 119 LEU A O 1
ATOM 785 N N . SER A 1 101 ? -14.965 8.027 -30.151 1.00 21.83 120 SER A N 1
ATOM 786 C CA . SER A 1 101 ? -15.665 7.883 -31.442 1.00 24.27 120 SER A CA 1
ATOM 787 C C . SER A 1 101 ? -17.140 8.205 -31.294 1.00 24.64 120 SER A C 1
ATOM 788 O O . SER A 1 101 ? -17.745 8.838 -32.169 1.00 24.96 120 SER A O 1
ATOM 791 N N . GLY A 1 102 ? -17.705 7.788 -30.162 1.00 25.46 121 GLY A N 1
ATOM 792 C CA . GLY A 1 102 ? -19.063 8.158 -29.779 1.00 26.36 121 GLY A CA 1
ATOM 793 C C . GLY A 1 102 ? -19.305 9.654 -29.765 1.00 26.72 121 GLY A C 1
ATOM 794 O O . GLY A 1 102 ? -20.409 10.108 -30.104 1.00 27.85 121 GLY A O 1
ATOM 795 N N . PHE A 1 103 ? -18.286 10.420 -29.354 1.00 26.28 122 PHE A N 1
ATOM 796 C CA . PHE A 1 103 ? -18.336 11.884 -29.351 1.00 25.91 122 PHE A CA 1
ATOM 797 C C . PHE A 1 103 ? -18.194 12.460 -30.756 1.00 26.08 122 PHE A C 1
ATOM 798 O O . PHE A 1 103 ? -18.425 13.650 -30.960 1.00 26.51 122 PHE A O 1
ATOM 806 N N . GLY A 1 104 ? -17.780 11.627 -31.706 1.00 25.49 123 GLY A N 1
ATOM 807 C CA . GLY A 1 104 ? -17.534 12.089 -33.063 1.00 25.24 123 GLY A CA 1
ATOM 808 C C . GLY A 1 104 ? -16.086 12.403 -33.401 1.00 25.06 123 GLY A C 1
ATOM 809 O O . GLY A 1 104 ? -15.798 12.871 -34.506 1.00 24.07 123 GLY A O 1
ATOM 810 N N . TYR A 1 105 ? -15.169 12.165 -32.466 1.00 25.17 124 TYR A N 1
ATOM 811 C CA . TYR A 1 105 ? -13.746 12.332 -32.771 1.00 25.18 124 TYR A CA 1
ATOM 812 C C . TYR A 1 105 ? -13.273 11.354 -33.828 1.00 25.65 124 TYR A C 1
ATOM 813 O O . TYR A 1 105 ? -13.721 10.209 -33.864 1.00 26.17 124 TYR A O 1
ATOM 822 N N . ARG A 1 106 ? -12.376 11.837 -34.688 1.00 25.55 125 ARG A N 1
ATOM 823 C CA . ARG A 1 106 ? -11.808 11.043 -35.772 1.00 26.00 125 ARG A CA 1
ATOM 824 C C . ARG A 1 106 ? -10.305 10.971 -35.516 1.00 25.35 125 ARG A C 1
ATOM 825 O O . ARG A 1 106 ? -9.549 11.891 -35.844 1.00 25.52 125 ARG A O 1
ATOM 833 N N . LEU A 1 107 ? -9.885 9.885 -34.868 1.00 24.79 126 LEU A N 1
ATOM 834 C CA . LEU A 1 107 ? -8.511 9.735 -34.402 1.00 24.38 126 LEU A CA 1
ATOM 835 C C . LEU A 1 107 ? -8.009 8.333 -34.706 1.00 24.51 126 LEU A C 1
ATOM 836 O O . LEU A 1 107 ? -8.774 7.372 -34.619 1.00 24.88 126 LEU A O 1
ATOM 841 N N . SER A 1 108 ? -6.719 8.225 -35.026 1.00 24.34 127 SER A N 1
ATOM 842 C CA . SER A 1 108 ? -6.089 6.952 -35.364 1.00 24.48 127 SER A CA 1
ATOM 843 C 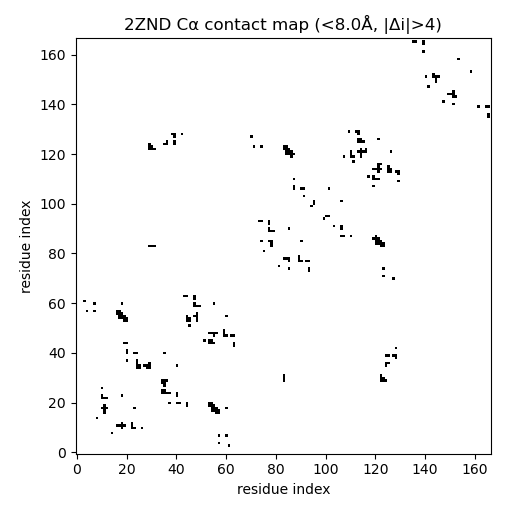C . SER A 1 108 ? -5.942 6.090 -34.117 1.00 24.86 127 SER A C 1
ATOM 844 O O . SER A 1 108 ? -5.939 6.617 -33.008 1.00 24.18 127 SER A O 1
ATOM 847 N N . ASP A 1 109 ? -5.795 4.776 -34.302 1.00 25.29 128 ASP A N 1
ATOM 848 C CA . ASP A 1 109 ? -5.572 3.869 -33.175 1.00 26.24 128 ASP A CA 1
ATOM 849 C C . ASP A 1 109 ? -4.376 4.316 -32.313 1.00 26.60 128 ASP A C 1
ATOM 850 O O . ASP A 1 109 ? -4.482 4.388 -31.071 1.00 26.62 128 ASP A O 1
ATOM 855 N N . GLN A 1 110 ? -3.258 4.643 -32.963 1.00 26.50 129 GLN A N 1
ATOM 856 C CA . GLN A 1 110 ? -2.034 5.060 -32.263 1.00 27.06 129 GLN A CA 1
ATOM 857 C C . GLN A 1 110 ? -2.231 6.305 -31.382 1.00 26.26 129 GLN A C 1
ATOM 858 O O . GLN A 1 110 ? -1.568 6.454 -30.344 1.00 25.95 129 GLN A O 1
ATOM 864 N N . PHE A 1 111 ? -3.122 7.211 -31.785 1.00 24.54 130 PHE A N 1
ATOM 865 C CA . PHE A 1 111 ? -3.275 8.430 -30.996 1.00 23.70 130 PHE A CA 1
ATOM 866 C C . PHE A 1 111 ? -3.805 8.119 -29.583 1.00 22.81 130 PHE A C 1
ATOM 867 O O . PHE A 1 111 ? -3.476 8.811 -28.608 1.00 21.21 130 PHE A O 1
ATOM 875 N N . HIS A 1 112 ? -4.607 7.064 -29.477 1.00 21.51 131 HIS A N 1
ATOM 876 C CA . HIS A 1 112 ? -5.210 6.708 -28.187 1.00 21.23 131 HIS A CA 1
ATOM 877 C C . HIS A 1 112 ? -4.147 6.347 -27.156 1.00 21.05 131 HIS A C 1
ATOM 878 O O . HIS A 1 112 ? -4.279 6.712 -25.981 1.00 20.46 131 HIS A O 1
ATOM 885 N N . ASP A 1 113 ? -3.070 5.688 -27.608 1.00 21.07 132 ASP A N 1
ATOM 886 C CA . ASP A 1 113 ? -1.894 5.426 -26.760 1.00 20.79 132 ASP A CA 1
ATOM 887 C C . ASP A 1 113 ? -1.246 6.718 -26.292 1.00 19.86 132 ASP A C 1
ATOM 888 O O . ASP A 1 113 ? -0.839 6.838 -25.130 1.00 19.04 132 ASP A O 1
ATOM 893 N N . ILE A 1 114 ? -1.122 7.678 -27.213 1.00 18.55 133 ILE A N 1
ATOM 894 C CA . ILE A 1 114 ? -0.529 8.985 -26.898 1.00 18.39 133 ILE A CA 1
ATOM 895 C C . ILE A 1 114 ? -1.352 9.705 -25.820 1.00 17.48 133 ILE A C 1
ATOM 896 O O . ILE A 1 114 ? -0.792 10.224 -24.848 1.00 17.52 133 ILE A O 1
ATOM 901 N N . LEU A 1 115 ? -2.673 9.712 -25.995 1.00 17.31 134 LEU A N 1
ATOM 902 C CA . LEU A 1 115 ? -3.563 10.407 -25.053 1.00 17.27 134 LEU A CA 1
ATOM 903 C C . LEU A 1 115 ? -3.444 9.770 -23.661 1.00 16.69 134 LEU A C 1
ATOM 904 O O . LEU A 1 115 ? -3.323 10.473 -22.662 1.00 15.05 134 LEU A O 1
ATOM 909 N N . ILE A 1 116 ? -3.482 8.442 -23.603 1.00 16.46 135 ILE A N 1
ATOM 910 C CA . ILE A 1 116 ? -3.338 7.735 -22.318 1.00 17.03 135 ILE A CA 1
ATOM 911 C C . ILE A 1 116 ? -2.014 8.092 -21.649 1.00 16.72 135 ILE A C 1
ATOM 912 O O 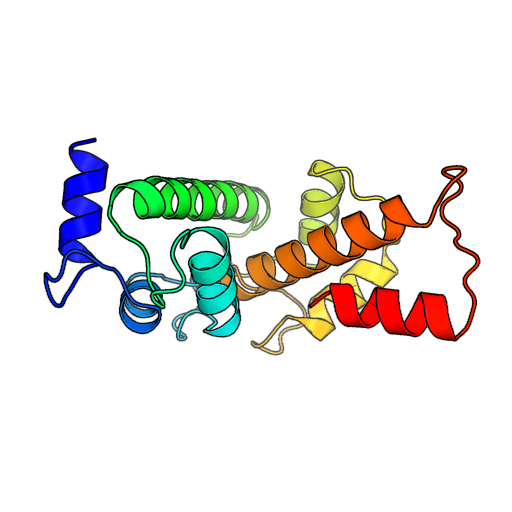. ILE A 1 116 ? -1.994 8.474 -20.481 1.00 17.27 135 ILE A O 1
ATOM 917 N N . ARG A 1 117 ? -0.910 8.027 -22.393 1.00 16.89 136 ARG A N 1
ATOM 918 C CA . ARG A 1 117 ? 0.374 8.378 -21.812 1.00 18.09 136 ARG A CA 1
ATOM 919 C C . ARG A 1 117 ? 0.421 9.813 -21.258 1.00 17.11 136 ARG A C 1
ATOM 920 O O . ARG A 1 117 ? 1.020 10.076 -20.217 1.00 16.96 136 ARG A O 1
ATOM 928 N N . LYS A 1 118 ? -0.227 10.749 -21.955 1.00 16.92 137 LYS A N 1
ATOM 929 C CA . LYS A 1 118 ? -0.162 12.157 -21.591 1.00 16.69 137 LYS A CA 1
ATOM 930 C C . LYS A 1 118 ? -0.935 12.449 -20.304 1.00 16.06 137 LYS A C 1
ATOM 931 O O . LYS A 1 118 ? -0.559 13.341 -19.537 1.00 16.10 137 LYS A O 1
ATOM 937 N N . PHE A 1 119 ? -2.005 11.691 -20.059 1.00 15.05 138 PHE A N 1
ATOM 938 C CA . PHE A 1 119 ? -2.922 12.048 -18.969 1.00 14.01 138 PHE A CA 1
ATOM 939 C C . PHE A 1 119 ? -3.046 11.059 -17.824 1.00 13.84 138 PHE A C 1
ATOM 940 O O . PHE A 1 119 ? -3.493 11.446 -16.734 1.00 12.80 138 PHE A O 1
ATOM 948 N N . ASP A 1 120 ? -2.625 9.819 -18.058 1.00 13.39 139 ASP A N 1
ATOM 949 C CA . ASP A 1 120 ? -2.721 8.776 -17.018 1.00 14.02 139 ASP A CA 1
ATOM 950 C C . ASP A 1 120 ? -1.708 8.979 -15.903 1.00 15.11 139 ASP A C 1
ATOM 951 O O . ASP A 1 120 ? -0.540 8.596 -16.056 1.00 15.68 139 ASP A O 1
ATOM 956 N N . ARG A 1 121 ? -2.154 9.527 -14.766 1.00 14.69 140 ARG A N 1
ATOM 957 C CA . ARG A 1 121 ? -1.289 9.750 -13.618 1.00 16.47 140 ARG A CA 1
ATOM 958 C C . ARG A 1 121 ? -0.929 8.461 -12.869 1.00 17.64 140 ARG A C 1
ATOM 959 O O . ARG A 1 121 ? 0.025 8.466 -12.109 1.00 20.06 140 ARG A O 1
ATOM 967 N N . GLN A 1 122 ? -1.700 7.391 -13.074 1.00 19.05 141 GLN A N 1
ATOM 968 C CA . GLN A 1 122 ? -1.560 6.166 -12.261 1.00 20.80 141 GLN A CA 1
ATOM 969 C C . GLN A 1 122 ? -0.414 5.310 -12.805 1.00 21.36 141 GLN A C 1
ATOM 970 O O . GLN A 1 122 ? 0.062 4.402 -12.116 1.00 22.91 141 GLN A O 1
ATOM 976 N N . GLY A 1 123 ? 0.012 5.590 -14.034 1.00 21.21 142 GLY A N 1
ATOM 977 C CA . GLY A 1 123 ? 1.094 4.832 -14.686 1.00 22.42 142 GLY A CA 1
ATOM 978 C C . GLY A 1 123 ? 0.746 3.364 -14.888 1.00 23.16 142 GLY A C 1
ATOM 979 O O . GLY A 1 123 ? 1.514 2.461 -14.505 1.00 24.07 142 GLY A O 1
ATOM 980 N N . ARG A 1 124 ? -0.419 3.116 -15.482 1.00 21.72 143 ARG A N 1
ATOM 981 C CA . ARG A 1 124 ? -0.838 1.744 -15.773 1.00 21.22 143 ARG A CA 1
ATOM 982 C C . ARG A 1 124 ? -1.161 1.485 -17.235 1.00 19.64 143 ARG A C 1
ATOM 983 O O . ARG A 1 124 ? -1.572 0.385 -17.579 1.00 19.99 143 ARG A O 1
ATOM 991 N N . GLY A 1 125 ? -1.004 2.486 -18.099 1.00 18.51 144 GLY A N 1
ATOM 992 C CA . GLY A 1 125 ? -1.328 2.313 -19.515 1.00 17.40 144 GLY A CA 1
ATOM 993 C C . GLY A 1 125 ? -2.822 2.242 -19.798 1.00 16.70 144 GLY A C 1
ATOM 994 O O . GLY A 1 125 ? -3.250 1.802 -20.861 1.00 16.73 144 GLY A O 1
ATOM 995 N N . GLN A 1 126 ? -3.604 2.706 -18.831 1.00 15.94 145 GLN A N 1
ATOM 996 C CA . GLN A 1 126 ? -5.051 2.840 -18.976 1.00 15.07 145 GLN A CA 1
ATOM 997 C C . GLN A 1 126 ? -5.377 4.203 -18.346 1.00 14.66 145 GLN A C 1
ATOM 998 O O . GLN A 1 126 ? -4.469 4.903 -17.894 1.00 15.23 145 GLN A O 1
ATOM 1004 N N . ILE A 1 127 ? -6.635 4.611 -18.321 1.00 13.40 146 ILE A N 1
ATOM 1005 C CA . ILE A 1 127 ? -6.919 5.951 -17.795 1.00 12.30 146 ILE A CA 1
ATOM 1006 C C . ILE A 1 127 ? -8.111 5.964 -16.832 1.00 12.10 146 ILE A C 1
ATOM 1007 O O . ILE A 1 127 ? -9.177 5.397 -17.149 1.00 12.15 146 ILE A O 1
ATOM 1012 N N . ALA A 1 128 ? -7.887 6.565 -15.652 1.00 10.86 147 ALA A N 1
ATOM 1013 C CA . ALA A 1 128 ? -8.904 6.667 -14.597 1.00 11.16 147 ALA A CA 1
ATOM 1014 C C . ALA A 1 128 ? -9.866 7.814 -14.870 1.00 10.80 147 ALA A C 1
ATOM 1015 O O . ALA A 1 128 ? -9.597 8.688 -15.710 1.00 10.32 147 ALA A O 1
ATOM 1017 N N . PHE A 1 129 ? -11.003 7.812 -14.158 1.00 10.26 148 PHE A N 1
ATOM 1018 C CA . PHE A 1 129 ? -12.069 8.768 -14.433 1.00 11.15 148 PHE A C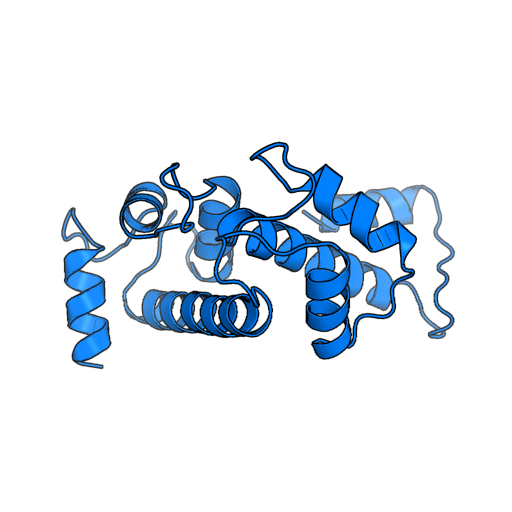A 1
ATOM 1019 C C . PHE A 1 129 ? -11.647 10.243 -14.438 1.00 10.28 148 PHE A C 1
ATOM 1020 O O . PHE A 1 129 ? -11.993 11.019 -15.368 1.00 10.30 148 PHE A O 1
ATOM 1028 N N . ASP A 1 130 ? -10.916 10.661 -13.394 1.00 9.75 149 ASP A N 1
ATOM 1029 C CA . ASP A 1 130 ? -10.525 12.058 -13.253 1.00 10.37 149 ASP A CA 1
ATOM 1030 C C . ASP A 1 130 ? -9.587 12.482 -14.380 1.00 11.04 149 ASP A C 1
ATOM 1031 O O . ASP A 1 130 ? -9.767 13.561 -14.941 1.00 10.69 149 ASP A O 1
ATOM 1036 N N . ASP A 1 131 ? -8.615 11.613 -14.694 1.00 10.48 150 ASP A N 1
ATOM 1037 C CA . ASP A 1 131 ? -7.645 11.866 -15.746 1.00 10.76 150 ASP A CA 1
ATOM 1038 C C . ASP A 1 131 ? -8.300 11.840 -17.119 1.00 10.82 150 ASP A C 1
ATOM 1039 O O . ASP A 1 131 ? -7.949 12.650 -17.994 1.00 11.46 150 ASP A O 1
ATOM 1044 N N . PHE A 1 132 ? -9.293 10.967 -17.275 1.00 11.39 151 PHE A N 1
ATOM 1045 C CA . PHE A 1 132 ? -10.090 10.895 -18.509 1.00 11.33 151 PHE A CA 1
ATOM 1046 C C . PHE A 1 132 ? -10.837 12.214 -18.764 1.00 11.32 151 PHE A C 1
ATOM 1047 O O . PHE A 1 132 ? -10.815 12.739 -19.874 1.00 11.12 151 PHE A O 1
ATOM 1055 N N . ILE A 1 133 ? -11.468 12.797 -17.740 1.00 10.25 152 ILE A N 1
ATOM 1056 C CA . ILE A 1 133 ? -12.107 14.101 -17.941 1.00 10.69 152 ILE A CA 1
ATOM 1057 C C . ILE A 1 133 ? -11.094 15.154 -18.413 1.00 11.29 152 ILE A C 1
ATOM 1058 O O . ILE A 1 133 ? -11.339 15.857 -19.409 1.00 10.71 152 ILE A O 1
ATOM 1063 N N . GLN A 1 134 ? -9.964 15.260 -17.719 1.00 10.09 153 GLN A N 1
ATOM 1064 C CA . GLN A 1 134 ? -8.958 16.250 -18.121 1.00 11.35 153 GLN A CA 1
ATOM 1065 C C . GLN A 1 134 ? -8.493 16.062 -19.572 1.00 10.58 153 GLN A C 1
ATOM 1066 O O . GLN A 1 134 ? -8.423 17.053 -20.348 1.00 9.61 153 GLN A O 1
ATOM 1072 N N . GLY A 1 135 ? -8.218 14.813 -19.947 1.00 10.53 154 GLY A N 1
ATOM 1073 C CA . GLY A 1 135 ? -7.767 14.513 -21.334 1.00 11.00 154 GLY A CA 1
ATOM 1074 C C . GLY A 1 135 ? -8.818 14.952 -22.349 1.00 11.72 154 GLY A C 1
ATOM 1075 O O . GLY A 1 135 ? -8.496 15.551 -23.402 1.00 11.75 154 GLY A O 1
ATOM 1076 N N . CYS A 1 136 ? -10.083 14.668 -22.033 1.00 11.79 155 CYS A N 1
ATOM 1077 C CA . CYS A 1 136 ? -11.203 15.033 -22.907 1.00 12.62 155 CYS A CA 1
ATOM 1078 C C . CYS A 1 136 ? -11.404 16.540 -22.993 1.00 12.62 155 CYS A C 1
ATOM 1079 O O . CYS A 1 136 ? -11.676 17.073 -24.075 1.00 12.53 155 CYS A O 1
ATOM 1082 N N . ILE A 1 137 ? -11.283 17.238 -21.855 1.00 11.63 156 ILE A N 1
ATOM 1083 C CA . ILE A 1 137 ? -11.352 18.688 -21.848 1.00 12.12 156 ILE A CA 1
ATOM 1084 C C . ILE A 1 137 ? -10.267 19.278 -22.759 1.00 11.91 156 ILE A C 1
ATOM 1085 O O . ILE A 1 137 ? -10.551 20.137 -23.619 1.00 11.83 156 ILE A O 1
ATOM 1090 N N . VAL A 1 138 ? -9.044 18.782 -22.604 1.00 10.71 157 VAL A N 1
ATOM 1091 C CA . VAL A 1 138 ? -7.925 19.289 -23.412 1.00 11.51 157 VAL A CA 1
ATOM 1092 C C . VAL A 1 138 ? -8.207 18.962 -24.887 1.00 11.53 157 VAL A C 1
ATOM 1093 O O . VAL A 1 138 ? -8.086 19.847 -25.752 1.00 11.59 157 VAL A O 1
ATOM 1097 N N . LEU A 1 139 ? -8.592 17.723 -25.167 1.00 12.87 158 LEU A N 1
ATOM 1098 C CA . LEU A 1 139 ? -8.870 17.299 -26.568 1.00 13.08 158 LEU A CA 1
ATOM 1099 C C . LEU A 1 139 ? -9.959 18.182 -27.195 1.00 13.24 158 LEU A C 1
ATOM 1100 O O . LEU A 1 139 ? -9.839 18.621 -28.341 1.00 13.29 158 LEU A O 1
ATOM 1105 N N . GLN A 1 140 ? -11.027 18.454 -26.449 1.00 13.42 159 GLN A N 1
ATOM 1106 C CA . GLN A 1 140 ? -12.067 19.338 -26.976 1.00 13.46 159 GLN A CA 1
ATOM 1107 C C . GLN A 1 140 ? -11.542 20.755 -27.283 1.00 12.65 159 GLN A C 1
ATOM 1108 O O . GLN A 1 140 ? -11.796 21.321 -28.369 1.00 12.41 159 GLN A O 1
ATOM 1114 N N . ARG A 1 141 ? -10.798 21.349 -26.346 1.00 11.65 160 ARG A N 1
ATOM 1115 C CA . ARG A 1 141 ? -10.248 22.675 -26.560 1.00 12.69 160 ARG A CA 1
ATOM 1116 C C . ARG A 1 141 ? -9.312 22.694 -27.779 1.00 12.43 160 ARG A C 1
ATOM 1117 O O . ARG A 1 141 ? -9.422 23.590 -28.643 1.00 11.62 160 ARG A O 1
ATOM 1125 N N . LEU A 1 142 ? -8.420 21.703 -27.852 1.00 11.21 161 LEU A N 1
ATOM 1126 C CA . LEU A 1 142 ? -7.457 21.678 -28.954 1.00 11.71 161 LEU A CA 1
ATOM 1127 C C . LEU A 1 142 ? -8.176 21.486 -30.295 1.00 11.46 161 LEU A C 1
ATOM 1128 O O . LEU A 1 142 ? -7.785 22.079 -31.309 1.00 12.01 161 LEU A O 1
ATOM 1133 N N . THR A 1 143 ? -9.247 20.695 -30.278 1.00 11.78 162 THR A N 1
ATOM 1134 C CA . THR A 1 143 ? -10.005 20.395 -31.517 1.00 12.05 162 THR A CA 1
ATOM 1135 C C . THR A 1 143 ? -10.802 21.633 -31.956 1.00 12.17 162 THR A C 1
ATOM 1136 O O . THR A 1 143 ? -10.867 21.953 -33.151 1.00 11.31 162 THR A O 1
ATOM 1140 N N . ASP A 1 144 ? -11.391 22.350 -30.993 1.00 12.15 163 ASP A N 1
ATOM 1141 C CA . ASP A 1 144 ? -12.047 23.644 -31.290 1.00 12.13 163 ASP A CA 1
ATOM 1142 C C . ASP A 1 144 ? -11.075 24.619 -31.950 1.00 11.72 163 ASP A C 1
ATOM 1143 O O . ASP A 1 144 ? -11.410 25.277 -32.938 1.00 11.71 163 ASP A O 1
ATOM 1148 N N . ILE A 1 145 ? -9.855 24.700 -31.410 1.00 11.51 164 ILE A N 1
ATOM 1149 C CA . ILE A 1 145 ? -8.846 25.590 -31.957 1.00 12.09 164 ILE A CA 1
ATOM 1150 C C . ILE A 1 145 ? -8.482 25.156 -33.382 1.00 11.70 164 ILE A C 1
ATOM 1151 O O . ILE A 1 145 ? -8.362 26.005 -34.291 1.00 12.06 164 ILE A O 1
ATOM 1156 N N . PHE A 1 146 ? -8.288 23.855 -33.579 1.00 12.87 165 PHE A N 1
ATOM 1157 C CA . PHE A 1 146 ? -7.957 23.333 -34.919 1.00 12.53 165 PHE A CA 1
ATOM 1158 C C . PHE A 1 146 ? -9.076 23.647 -35.918 1.00 12.78 165 PHE A C 1
ATOM 1159 O O . PHE A 1 146 ? -8.820 24.121 -37.035 1.00 13.19 165 PHE A O 1
ATOM 1167 N N . ARG A 1 147 ? -10.320 23.412 -35.496 1.00 11.77 166 ARG A N 1
ATOM 1168 C CA . ARG A 1 147 ? -11.455 23.742 -36.357 1.00 12.05 166 ARG A CA 1
ATOM 1169 C C . ARG A 1 147 ? -11.447 25.197 -36.831 1.00 12.63 166 ARG A C 1
ATOM 1170 O O . ARG A 1 147 ? -11.801 25.489 -37.973 1.00 12.77 166 ARG A O 1
ATOM 1178 N N . ARG A 1 148 ? -11.066 26.135 -35.955 1.00 12.29 167 ARG A N 1
ATOM 1179 C CA . ARG A 1 148 ? -10.967 27.530 -36.339 1.00 13.81 167 ARG A CA 1
ATOM 1180 C C . ARG A 1 148 ? -9.981 27.748 -37.498 1.00 13.82 167 ARG A C 1
ATOM 1181 O O . ARG A 1 148 ? -10.221 28.577 -38.374 1.00 13.78 167 ARG A O 1
ATOM 1189 N N . TYR A 1 149 ? -8.873 27.004 -37.503 1.00 13.32 168 TYR A N 1
ATOM 1190 C CA . TYR A 1 149 ? -7.849 27.241 -38.518 1.00 14.06 168 TYR A CA 1
ATOM 1191 C C . TYR A 1 149 ? -8.006 26.417 -39.786 1.00 14.53 168 TYR A C 1
ATOM 1192 O O . TYR A 1 149 ? -7.429 26.776 -40.828 1.00 15.66 168 TYR A O 1
ATOM 1201 N N . ASP A 1 150 ? -8.762 25.329 -39.711 1.00 14.54 169 ASP A N 1
ATOM 1202 C CA . ASP A 1 150 ? -8.970 24.429 -40.860 1.00 14.86 169 ASP A CA 1
ATOM 1203 C C . ASP A 1 150 ? -10.102 25.001 -41.725 1.00 16.15 169 ASP A C 1
ATOM 1204 O O . ASP A 1 150 ? -11.260 24.568 -41.647 1.00 16.49 169 ASP A O 1
ATOM 1209 N N . THR A 1 151 ? -9.751 25.978 -42.554 1.00 17.55 170 THR A N 1
ATOM 1210 C CA . THR A 1 151 ? -10.766 26.809 -43.226 1.00 19.33 170 THR A CA 1
ATOM 1211 C C . THR A 1 151 ? -11.511 26.064 -44.340 1.00 19.94 170 THR A C 1
ATOM 1212 O O . THR A 1 151 ? -12.628 26.444 -44.710 1.00 20.06 170 THR A O 1
ATOM 1216 N N . ASP A 1 152 ? -10.913 25.001 -44.862 1.00 20.47 171 ASP A N 1
ATOM 1217 C CA . ASP A 1 152 ? -11.584 24.204 -45.898 1.00 21.76 171 ASP A CA 1
ATOM 1218 C C . ASP A 1 152 ? -11.964 22.779 -45.477 1.00 22.05 171 ASP A C 1
ATOM 1219 O O . ASP A 1 152 ? -12.300 21.930 -46.311 1.00 22.62 171 ASP A O 1
ATOM 1224 N N . GLN A 1 153 ? -11.915 22.513 -44.165 1.00 22.14 172 GLN A N 1
ATOM 1225 C CA . GLN A 1 153 ? -12.287 21.221 -43.589 1.00 22.23 172 GLN A CA 1
ATOM 1226 C C . GLN A 1 153 ? -11.622 20.021 -44.262 1.00 23.09 172 GLN A C 1
ATOM 1227 O O . GLN A 1 153 ? -12.294 19.064 -44.624 1.00 23.22 172 GLN A O 1
ATOM 1233 N N . ASP A 1 154 ? -10.303 20.065 -44.440 1.00 21.98 173 ASP A N 1
ATOM 1234 C CA . ASP A 1 154 ? -9.632 18.893 -44.974 1.00 22.72 173 ASP A CA 1
ATOM 1235 C C . ASP A 1 154 ? -8.755 18.175 -43.953 1.00 21.61 173 ASP A C 1
ATOM 1236 O O . ASP A 1 154 ? -8.033 17.229 -44.285 1.00 21.99 173 ASP A O 1
ATOM 1241 N N . GLY A 1 155 ? -8.807 18.613 -42.696 1.00 20.52 174 GLY A N 1
ATOM 1242 C CA . GLY A 1 155 ? -7.996 17.974 -41.664 1.00 18.86 174 GLY A CA 1
ATOM 1243 C C . GLY A 1 155 ? -6.549 18.454 -41.612 1.00 17.86 174 GLY A C 1
ATOM 1244 O O . GLY A 1 155 ? -5.722 17.838 -40.949 1.00 17.30 174 GLY A O 1
ATOM 1245 N N . TRP A 1 156 ? -6.262 19.546 -42.323 1.00 17.28 175 TRP A N 1
ATOM 1246 C CA . TRP A 1 156 ? -4.934 20.190 -42.327 1.00 16.95 175 TRP A CA 1
ATOM 1247 C C . TRP A 1 156 ? -5.048 21.685 -42.097 1.00 15.86 175 TRP A C 1
ATOM 1248 O O . TRP A 1 156 ? -6.062 22.328 -42.468 1.00 15.14 175 TRP A O 1
ATOM 1259 N N . ILE A 1 157 ? -4.023 22.251 -41.475 1.00 14.62 176 ILE A N 1
ATOM 1260 C CA . ILE A 1 157 ? -3.918 23.685 -41.346 1.00 14.62 176 ILE A CA 1
ATOM 1261 C C . ILE A 1 157 ? -2.571 24.174 -41.859 1.00 14.79 176 ILE A C 1
ATOM 1262 O O . ILE A 1 157 ? -1.579 23.441 -41.833 1.00 15.39 176 ILE A O 1
ATOM 1267 N N . GLN A 1 158 ? -2.582 25.399 -42.365 1.00 15.48 177 GLN A N 1
ATOM 1268 C CA . GLN A 1 158 ? -1.368 26.099 -42.750 1.00 16.63 177 GLN A CA 1
ATOM 1269 C C . GLN A 1 158 ? -1.337 27.403 -41.973 1.00 16.53 177 GLN A C 1
ATOM 1270 O O . GLN A 1 158 ? -2.231 28.253 -42.121 1.00 16.74 177 GLN A O 1
ATOM 1276 N N . VAL A 1 159 ? -0.309 27.564 -41.136 1.00 15.95 178 VAL A N 1
ATOM 1277 C CA . VAL A 1 159 ? -0.195 28.745 -40.300 1.00 15.27 178 VAL A CA 1
ATOM 1278 C C . VAL A 1 159 ? 1.216 29.307 -40.289 1.00 15.65 178 VAL A C 1
ATOM 1279 O O . VAL A 1 159 ? 2.182 28.557 -40.375 1.00 14.96 178 VAL A O 1
ATOM 1283 N N . SER A 1 160 ? 1.299 30.629 -40.175 1.00 16.25 179 SER A N 1
ATOM 1284 C CA . SER A 1 160 ? 2.566 31.326 -40.068 1.00 15.87 179 SER A CA 1
ATOM 1285 C C . SER A 1 160 ? 3.088 31.176 -38.632 1.00 16.06 179 SER A C 1
ATOM 1286 O O . SER A 1 160 ? 2.340 30.802 -37.711 1.00 15.95 179 SER A O 1
ATOM 1289 N N . TYR A 1 161 ? 4.366 31.486 -38.463 1.00 15.82 180 TYR A N 1
ATOM 1290 C CA . TYR A 1 161 ? 5.013 31.446 -37.140 1.00 15.35 180 TYR A CA 1
ATOM 1291 C C . TYR A 1 161 ? 4.192 32.215 -36.090 1.00 15.72 180 TYR A C 1
ATOM 1292 O O . TYR A 1 161 ? 3.863 31.665 -35.038 1.00 16.11 180 TYR A O 1
ATOM 1301 N N . GLU A 1 162 ? 3.815 33.455 -36.394 1.00 17.56 181 GLU A N 1
ATOM 1302 C CA . GLU A 1 162 ? 3.047 34.274 -35.441 1.00 17.93 181 GLU A CA 1
ATOM 1303 C C . GLU A 1 162 ? 1.595 33.840 -35.252 1.00 17.99 181 GLU A C 1
ATOM 1304 O O . GLU A 1 162 ? 1.056 33.954 -34.149 1.00 17.88 181 GLU A O 1
ATOM 1310 N N . GLN A 1 163 ? 0.966 33.311 -36.306 1.00 17.76 182 GLN A N 1
ATOM 1311 C CA . GLN A 1 163 ? -0.351 32.684 -36.150 1.00 16.92 182 GLN A CA 1
ATOM 1312 C C . GLN A 1 163 ? -0.280 31.504 -35.178 1.00 16.47 182 GLN A C 1
ATOM 1313 O O . GLN A 1 163 ? -1.106 31.374 -34.277 1.00 16.75 182 GLN A O 1
ATOM 1319 N N . TYR A 1 164 ? 0.733 30.663 -35.370 1.00 14.68 183 TYR A N 1
ATOM 1320 C CA . TYR A 1 164 ? 1.013 29.533 -34.502 1.00 14.18 183 TYR A CA 1
ATOM 1321 C C . TYR A 1 164 ? 1.210 29.954 -33.027 1.00 14.63 183 TYR A C 1
ATOM 1322 O O . TYR A 1 164 ? 0.653 29.333 -32.125 1.00 14.51 183 TYR A O 1
ATOM 1331 N N . LEU A 1 165 ? 2.004 30.989 -32.788 1.00 15.16 184 LEU A N 1
ATOM 1332 C CA . LEU A 1 165 ? 2.217 31.468 -31.393 1.00 15.75 184 LEU A CA 1
ATOM 1333 C C . LEU A 1 165 ? 0.892 31.868 -30.753 1.00 16.34 184 LEU A C 1
ATOM 1334 O O . LEU A 1 165 ? 0.571 31.441 -29.639 1.00 16.99 184 LEU A O 1
ATOM 1339 N N . SER A 1 166 ? 0.122 32.666 -31.480 1.00 17.28 185 SER A N 1
ATOM 1340 C CA . SER A 1 166 ? -1.219 33.087 -31.003 1.00 18.62 185 SER A CA 1
ATOM 1341 C C . SER A 1 166 ? -2.172 31.906 -30.806 1.00 18.58 185 SER A C 1
ATOM 1342 O O . SER A 1 166 ? -2.918 31.855 -29.826 1.00 18.91 185 SER A O 1
ATOM 1345 N N . MET A 1 167 ? -2.127 30.947 -31.729 1.00 17.69 186 MET A N 1
ATOM 1346 C CA . MET A 1 167 ? -2.866 29.711 -31.607 1.00 17.80 186 MET A CA 1
ATOM 1347 C C . MET A 1 167 ? -2.546 28.978 -30.305 1.00 17.62 186 MET A C 1
ATOM 1348 O O . MET A 1 167 ? -3.442 28.626 -29.569 1.00 17.84 186 MET A O 1
ATOM 1353 N N . VAL A 1 168 ? -1.261 28.767 -30.004 1.00 16.38 187 VAL A N 1
ATOM 1354 C CA . VAL A 1 168 ? -0.877 28.084 -28.777 1.00 16.69 187 VAL A CA 1
ATOM 1355 C C . VAL A 1 168 ? -1.269 28.903 -27.532 1.00 16.73 187 VAL A C 1
ATOM 1356 O O . VAL A 1 168 ? -1.732 28.341 -26.529 1.00 17.08 187 VAL A O 1
ATOM 1360 N N . PHE A 1 169 ? -1.098 30.216 -27.624 1.00 17.16 188 PHE A N 1
ATOM 1361 C CA . PHE A 1 169 ? -1.442 31.121 -26.520 1.00 19.09 188 PHE A CA 1
ATOM 1362 C C . PHE A 1 169 ? -2.945 31.087 -26.207 1.00 20.64 188 PHE A C 1
ATOM 1363 O O . PHE A 1 169 ? -3.360 31.416 -25.101 1.00 22.15 188 PHE A O 1
ATOM 1371 N N . SER A 1 170 ? -3.750 30.677 -27.176 1.00 22.19 189 SER A N 1
ATOM 1372 C CA . SER A 1 170 ? -5.203 30.659 -26.974 1.00 23.58 189 SER A CA 1
ATOM 1373 C C . SER A 1 170 ? -5.720 29.403 -26.264 1.00 25.43 189 SER A C 1
ATOM 1374 O O . SER A 1 170 ? -6.918 29.305 -25.967 1.00 26.53 189 SER A O 1
ATOM 1377 N N . ILE A 1 171 ? -4.836 28.461 -25.957 1.00 26.98 190 ILE A N 1
ATOM 1378 C CA . ILE A 1 171 ? -5.249 27.158 -25.396 1.00 29.53 190 ILE A CA 1
ATOM 1379 C C . ILE A 1 171 ? -6.181 27.083 -24.126 1.00 32.09 190 ILE A C 1
ATOM 1380 O O . ILE A 1 171 ? -7.293 26.592 -24.248 1.00 34.27 190 ILE A O 1
ATOM 1385 N N . VAL A 1 172 ? -5.835 27.592 -22.949 1.00 34.63 191 VAL A N 1
ATOM 1386 C CA . VAL A 1 172 ? -4.821 28.574 -22.658 1.00 35.54 191 VAL A CA 1
ATOM 1387 C C . VAL A 1 172 ? -3.760 27.926 -21.768 1.00 36.06 191 VAL A C 1
ATOM 1388 O O . VAL A 1 172 ? -4.052 27.021 -20.985 1.00 36.55 191 VAL A O 1
#